Protein AF-A0A9Q5VBN7-F1 (afdb_monomer)

Mean predicted aligned error: 5.76 Å

pLDDT: mean 82.36, std 12.01, range [40.81, 92.81]

Sequence (76 aa):
MLITYNNTQVDFEKIQSLSIEKGKIIFQAKDGNKIIQLNRDNHEVADEIAEYIINCYKRGFKRLNLNNYITLEPIE

Structure (mmCIF, N/CA/C/O backbone):
data_AF-A0A9Q5VBN7-F1
#
_entry.id   AF-A0A9Q5VBN7-F1
#
loop_
_atom_site.group_PDB
_atom_site.id
_atom_site.type_symbol
_atom_site.label_atom_id
_atom_site.label_alt_id
_atom_site.label_comp_id
_atom_site.label_asym_id
_atom_site.label_entity_id
_atom_site.label_seq_id
_atom_site.pdbx_PDB_ins_code
_atom_site.Cartn_x
_atom_site.Cartn_y
_atom_site.Cartn_z
_atom_site.occupancy
_atom_site.B_iso_or_equiv
_atom_site.auth_seq_id
_atom_site.auth_comp_id
_atom_site.auth_asym_id
_atom_site.auth_atom_id
_atom_site.pdbx_PDB_model_num
ATOM 1 N N . MET A 1 1 ? -9.974 -0.144 1.927 1.00 91.94 1 MET A N 1
ATOM 2 C CA . MET A 1 1 ? -9.576 -0.347 0.511 1.00 91.94 1 MET A CA 1
ATOM 3 C C . MET A 1 1 ? -8.514 -1.430 0.464 1.00 91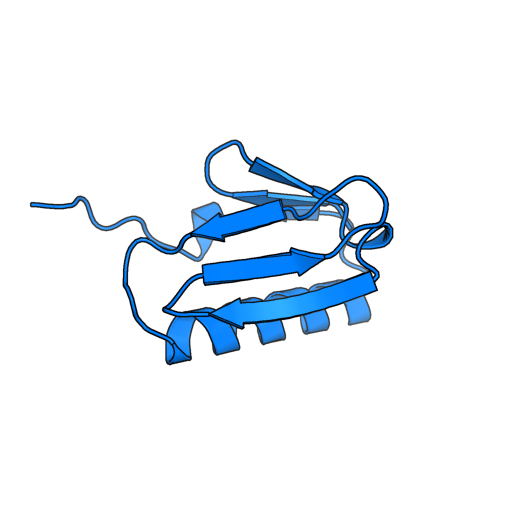.94 1 MET A C 1
ATOM 5 O O . MET A 1 1 ? -7.519 -1.307 1.164 1.00 91.94 1 MET A O 1
ATOM 9 N N . LEU A 1 2 ? -8.703 -2.472 -0.348 1.00 92.44 2 LEU A N 1
ATOM 10 C CA . LEU A 1 2 ? -7.744 -3.572 -0.476 1.00 92.44 2 LEU A CA 1
ATOM 11 C C . LEU A 1 2 ? -6.749 -3.295 -1.609 1.00 92.44 2 LEU A C 1
ATOM 13 O O . LEU A 1 2 ? -7.136 -3.261 -2.778 1.00 92.44 2 LEU A O 1
ATOM 17 N N . ILE A 1 3 ? -5.482 -3.109 -1.260 1.00 91.06 3 ILE A N 1
ATOM 18 C CA . ILE A 1 3 ? -4.374 -2.907 -2.195 1.00 91.06 3 ILE A CA 1
ATOM 19 C C . ILE A 1 3 ? -3.695 -4.252 -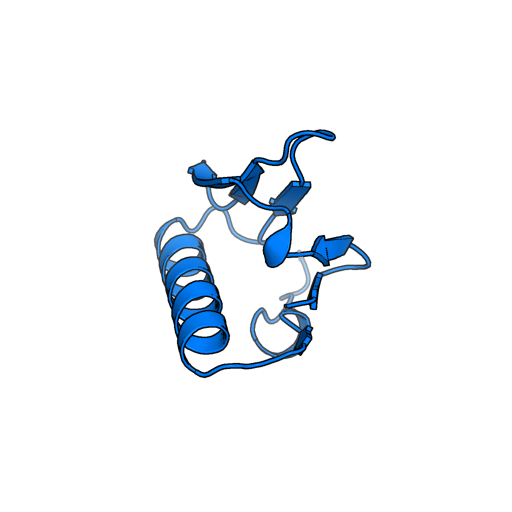2.440 1.00 91.06 3 ILE A C 1
ATOM 21 O O . ILE A 1 3 ? -3.457 -5.009 -1.502 1.00 91.06 3 ILE A O 1
ATOM 25 N N . THR A 1 4 ? -3.372 -4.545 -3.694 1.00 90.31 4 THR A N 1
ATOM 26 C CA . THR A 1 4 ? -2.685 -5.772 -4.108 1.00 90.31 4 THR A CA 1
ATOM 27 C C . THR A 1 4 ? -1.456 -5.443 -4.948 1.00 90.31 4 THR A C 1
ATOM 29 O O . THR A 1 4 ? -1.534 -4.625 -5.865 1.00 90.31 4 THR A O 1
ATOM 32 N N . TYR A 1 5 ? -0.323 -6.062 -4.616 1.00 86.25 5 TYR A N 1
ATOM 33 C CA . TYR A 1 5 ? 0.948 -5.921 -5.329 1.00 86.25 5 TYR A CA 1
ATOM 34 C C . TYR A 1 5 ? 1.842 -7.139 -5.068 1.00 86.25 5 TYR A C 1
ATOM 36 O O . TYR A 1 5 ? 2.038 -7.481 -3.908 1.00 86.25 5 TYR A O 1
ATOM 44 N N . ASN A 1 6 ? 2.372 -7.802 -6.101 1.00 81.50 6 ASN A N 1
ATOM 45 C CA . ASN A 1 6 ? 3.251 -8.981 -5.987 1.00 81.50 6 ASN A CA 1
ATOM 46 C C . ASN A 1 6 ? 2.825 -9.976 -4.887 1.00 81.50 6 ASN A C 1
ATOM 48 O O . ASN A 1 6 ? 3.567 -10.248 -3.945 1.00 81.50 6 ASN A O 1
ATOM 52 N N . ASN A 1 7 ? 1.585 -10.472 -4.966 1.00 82.12 7 ASN A N 1
ATOM 53 C CA . ASN A 1 7 ? 0.948 -11.370 -3.983 1.00 82.12 7 ASN A CA 1
ATOM 54 C C . ASN A 1 7 ? 0.803 -10.814 -2.552 1.00 82.12 7 ASN A C 1
ATOM 56 O O . ASN A 1 7 ? 0.213 -11.467 -1.692 1.00 82.12 7 ASN A O 1
ATOM 60 N N . THR A 1 8 ? 1.263 -9.593 -2.294 1.00 84.94 8 THR A N 1
ATOM 61 C CA . THR A 1 8 ? 1.031 -8.866 -1.051 1.00 84.94 8 THR A CA 1
ATOM 62 C C . THR A 1 8 ? -0.330 -8.197 -1.112 1.00 84.94 8 THR A C 1
ATOM 64 O O . THR A 1 8 ? -0.663 -7.506 -2.077 1.00 84.94 8 THR A O 1
ATOM 67 N N . GLN A 1 9 ? -1.116 -8.395 -0.060 1.00 89.50 9 GLN A N 1
ATOM 68 C CA . GLN A 1 9 ? -2.373 -7.692 0.145 1.00 89.50 9 GLN A CA 1
ATOM 69 C C . GLN A 1 9 ? -2.249 -6.771 1.353 1.00 89.50 9 GLN A C 1
ATOM 71 O O . GLN A 1 9 ? -1.803 -7.188 2.425 1.00 89.50 9 GLN A O 1
ATOM 76 N N . VAL A 1 10 ? -2.651 -5.518 1.171 1.00 89.44 10 VAL A N 1
ATOM 77 C CA . VAL A 1 10 ? -2.671 -4.499 2.217 1.00 89.44 10 VAL A CA 1
ATOM 78 C C . VAL A 1 10 ? -4.094 -3.987 2.346 1.00 89.44 10 VAL A C 1
ATOM 80 O O . VAL A 1 10 ? -4.662 -3.442 1.401 1.00 89.44 10 VAL A O 1
ATOM 83 N N . ASP A 1 11 ? -4.681 -4.168 3.523 1.00 90.56 11 ASP A N 1
ATOM 84 C CA . ASP A 1 11 ? -5.954 -3.541 3.853 1.00 90.56 11 ASP A CA 1
ATOM 85 C C . ASP A 1 11 ? -5.693 -2.120 4.354 1.00 90.56 11 ASP A C 1
ATOM 87 O O . ASP A 1 11 ? -5.307 -1.916 5.504 1.00 90.56 11 ASP A O 1
ATOM 91 N N . PHE A 1 12 ? -5.880 -1.142 3.467 1.00 88.94 12 PHE A N 1
ATOM 92 C CA . PHE A 1 12 ? -5.563 0.261 3.720 1.00 88.94 12 PHE A CA 1
ATOM 93 C C . PHE A 1 12 ? -6.381 0.864 4.871 1.00 88.94 12 PHE A C 1
ATOM 95 O O . PHE A 1 12 ? -5.937 1.814 5.499 1.00 88.94 12 PHE A O 1
ATOM 102 N N . GLU A 1 13 ? -7.550 0.300 5.196 1.00 88.38 13 GLU A N 1
ATOM 103 C CA . GLU A 1 13 ? -8.370 0.776 6.324 1.00 88.38 13 GLU A CA 1
ATOM 104 C C . GLU A 1 13 ? -7.768 0.426 7.688 1.00 88.38 13 GLU A C 1
ATOM 106 O O . GLU A 1 13 ? -8.079 1.068 8.689 1.00 88.38 13 GLU A O 1
ATOM 111 N N . LYS A 1 14 ? -6.883 -0.574 7.737 1.00 89.56 14 LYS A N 1
ATOM 112 C CA . LYS A 1 14 ? -6.170 -0.979 8.957 1.00 89.56 14 LYS A CA 1
ATOM 113 C C . LYS A 1 14 ? -4.836 -0.254 9.134 1.00 89.56 14 LYS A C 1
ATOM 115 O O . LYS A 1 14 ? -4.153 -0.467 10.138 1.00 89.56 14 LYS A O 1
ATOM 120 N N . ILE A 1 15 ? -4.456 0.573 8.163 1.00 89.62 15 ILE A N 1
ATOM 121 C CA . ILE A 1 15 ? -3.195 1.307 8.160 1.00 89.62 15 ILE A CA 1
ATOM 122 C C . ILE A 1 15 ? -3.357 2.594 8.961 1.00 89.62 15 ILE A C 1
ATOM 124 O O . ILE A 1 15 ? -4.301 3.355 8.771 1.00 89.62 15 ILE A O 1
ATOM 128 N N . GLN A 1 16 ? -2.420 2.825 9.873 1.00 89.38 16 GLN A N 1
ATOM 129 C CA . GLN A 1 16 ? -2.370 4.020 10.711 1.00 89.38 16 GLN A CA 1
ATOM 130 C C . GLN A 1 16 ? -1.556 5.130 10.049 1.00 89.38 16 GLN A C 1
ATOM 132 O O . GLN A 1 16 ? -1.904 6.304 10.150 1.00 89.38 16 GLN A O 1
ATOM 137 N N . SER A 1 17 ? -0.481 4.747 9.367 1.00 88.56 17 SER A N 1
ATOM 138 C CA . SER A 1 17 ? 0.461 5.664 8.733 1.00 88.56 17 SER A CA 1
ATOM 139 C C . SER A 1 17 ? 1.145 5.004 7.543 1.00 88.56 17 SER A C 1
ATOM 141 O O . SER A 1 17 ? 1.274 3.780 7.459 1.00 88.56 17 SER A O 1
ATOM 143 N N . LEU A 1 18 ? 1.584 5.845 6.614 1.00 88.38 18 LEU A N 1
ATOM 144 C CA . LEU A 1 18 ? 2.347 5.468 5.436 1.00 88.38 18 LEU A CA 1
ATOM 145 C C . LEU A 1 18 ? 3.662 6.247 5.455 1.00 88.38 18 LEU A C 1
ATOM 147 O O . LEU A 1 18 ? 3.651 7.454 5.692 1.00 88.38 18 LEU A O 1
ATOM 151 N N . SER A 1 19 ? 4.775 5.565 5.209 1.00 88.75 19 SER A N 1
ATOM 152 C CA . SER A 1 19 ? 6.091 6.181 5.027 1.00 88.75 19 SER A CA 1
ATOM 153 C C . SER A 1 19 ? 6.802 5.596 3.811 1.00 88.75 19 SER A C 1
ATOM 155 O O . SER A 1 19 ? 6.470 4.502 3.348 1.00 88.75 19 SER A O 1
ATOM 157 N N . ILE A 1 20 ? 7.775 6.336 3.285 1.00 86.81 20 ILE A N 1
ATOM 158 C CA . ILE A 1 20 ? 8.579 5.922 2.137 1.00 86.81 20 ILE A CA 1
ATOM 159 C C . ILE A 1 20 ? 10.046 5.888 2.544 1.00 86.81 20 ILE A C 1
ATOM 161 O O . ILE A 1 20 ? 10.590 6.869 3.044 1.00 86.81 20 ILE A O 1
ATOM 165 N N . GLU A 1 21 ? 10.699 4.753 2.314 1.00 86.00 21 GLU A N 1
ATOM 166 C CA . GLU A 1 21 ? 12.115 4.560 2.619 1.00 86.00 21 GLU A CA 1
ATOM 167 C C . GLU A 1 21 ? 12.803 3.815 1.477 1.00 86.00 21 GLU A C 1
ATOM 169 O O . GLU A 1 21 ? 12.462 2.671 1.192 1.00 86.00 21 GLU A O 1
ATOM 174 N N . LYS A 1 22 ? 13.801 4.443 0.837 1.00 80.94 22 LYS A N 1
ATOM 175 C CA . LYS A 1 22 ? 14.629 3.825 -0.223 1.00 80.94 22 LYS A CA 1
ATOM 176 C C . LYS A 1 22 ? 13.795 3.097 -1.299 1.00 80.94 22 LYS A C 1
ATOM 178 O O . LYS A 1 22 ? 13.993 1.913 -1.534 1.00 80.94 22 LYS A O 1
ATOM 183 N N . GLY A 1 23 ? 12.794 3.768 -1.878 1.00 78.81 23 GLY A N 1
ATOM 184 C CA . GLY A 1 23 ? 11.917 3.163 -2.896 1.00 78.81 23 GLY A CA 1
ATOM 185 C C . GLY A 1 23 ? 10.930 2.110 -2.362 1.00 78.81 23 GLY A C 1
ATOM 186 O O . GLY A 1 23 ? 10.296 1.398 -3.139 1.00 78.81 23 GLY A O 1
ATOM 187 N N . LYS A 1 24 ? 10.780 1.985 -1.038 1.00 85.75 24 LYS A N 1
ATOM 188 C CA . LYS A 1 24 ? 9.796 1.107 -0.393 1.00 85.75 24 LYS A CA 1
ATOM 189 C C . LYS A 1 24 ? 8.674 1.935 0.194 1.00 85.75 24 LYS A C 1
ATOM 191 O O . LYS A 1 24 ? 8.933 2.923 0.872 1.00 85.75 24 LYS A O 1
ATOM 196 N N . ILE A 1 25 ? 7.446 1.475 0.004 1.00 88.81 25 ILE A N 1
ATOM 197 C CA . ILE A 1 25 ? 6.266 2.025 0.664 1.00 88.81 25 ILE A CA 1
ATOM 198 C C . ILE A 1 25 ? 5.978 1.153 1.881 1.00 88.81 25 ILE A C 1
ATOM 200 O O . ILE A 1 25 ? 5.712 -0.047 1.760 1.00 88.81 25 ILE A O 1
ATOM 204 N N . ILE A 1 26 ? 6.057 1.752 3.060 1.00 90.69 26 ILE A N 1
ATOM 205 C CA . ILE A 1 26 ? 5.852 1.093 4.343 1.00 90.69 26 ILE A CA 1
ATOM 206 C C . ILE A 1 26 ? 4.486 1.516 4.875 1.00 90.69 26 ILE A C 1
ATOM 208 O O . ILE A 1 26 ? 4.247 2.677 5.193 1.00 90.69 26 ILE A O 1
ATOM 212 N N . PHE A 1 27 ? 3.589 0.546 4.996 1.00 91.25 27 PHE A N 1
ATOM 213 C CA . PHE A 1 27 ? 2.281 0.703 5.611 1.00 91.25 27 PHE A CA 1
ATOM 214 C C . PHE A 1 27 ? 2.365 0.221 7.052 1.00 91.25 27 PHE A C 1
ATOM 216 O O . PHE A 1 27 ? 2.565 -0.967 7.317 1.00 91.25 27 PHE A O 1
ATOM 223 N N . GLN A 1 28 ? 2.214 1.140 7.992 1.00 90.94 28 GLN A N 1
ATOM 224 C CA . GLN A 1 28 ? 2.275 0.838 9.413 1.00 90.94 28 GLN A CA 1
ATOM 225 C C . GLN A 1 28 ? 0.871 0.497 9.912 1.00 90.94 28 GLN A C 1
ATOM 227 O O . GLN A 1 28 ? -0.071 1.274 9.746 1.00 90.94 28 GLN A O 1
ATOM 232 N N . ALA A 1 29 ? 0.723 -0.683 10.507 1.00 88.12 29 ALA A N 1
ATOM 233 C CA . ALA A 1 29 ? -0.537 -1.176 11.049 1.00 88.12 29 ALA A CA 1
ATOM 234 C C . ALA A 1 29 ? -0.327 -1.709 12.466 1.00 88.12 29 ALA A C 1
ATOM 236 O O . ALA A 1 29 ? 0.781 -2.107 12.829 1.00 88.12 29 ALA A O 1
ATOM 237 N N . LYS A 1 30 ? -1.411 -1.784 13.248 1.00 83.31 30 LYS A N 1
ATOM 238 C CA . LYS A 1 30 ? -1.365 -2.324 14.619 1.00 83.31 30 LYS A CA 1
ATOM 239 C C . LYS A 1 30 ? -0.850 -3.763 14.682 1.00 83.31 30 LYS A C 1
ATOM 241 O O . LYS A 1 30 ? -0.146 -4.112 15.621 1.00 83.31 30 LYS A O 1
ATOM 246 N N . ASP A 1 31 ? -1.168 -4.560 13.665 1.00 84.81 31 ASP A N 1
ATOM 247 C CA . ASP A 1 31 ? -0.834 -5.989 13.604 1.00 84.81 31 ASP A CA 1
ATOM 248 C C . ASP A 1 31 ? 0.518 -6.254 12.912 1.00 84.81 31 ASP A C 1
ATOM 250 O O . ASP A 1 31 ? 0.838 -7.389 12.558 1.00 84.81 31 ASP A O 1
ATOM 254 N N . GLY A 1 32 ? 1.310 -5.200 12.690 1.00 84.06 32 GLY A N 1
ATOM 255 C CA . GLY A 1 32 ? 2.615 -5.259 12.044 1.00 84.06 32 GLY A CA 1
ATOM 256 C C . GLY A 1 32 ? 2.651 -4.567 10.684 1.00 84.06 32 GLY A C 1
ATOM 257 O O . GLY A 1 32 ? 1.658 -4.478 9.959 1.00 84.06 32 GLY A O 1
ATOM 258 N N . ASN A 1 33 ? 3.837 -4.076 10.331 1.00 87.62 33 ASN A N 1
ATOM 259 C CA . ASN A 1 33 ? 4.039 -3.310 9.109 1.00 87.62 33 ASN A CA 1
ATOM 260 C C . ASN A 1 33 ? 3.897 -4.198 7.865 1.00 87.62 33 ASN A C 1
ATOM 262 O O . ASN A 1 33 ? 4.366 -5.338 7.827 1.00 87.62 33 ASN A O 1
ATOM 266 N N . LYS A 1 34 ? 3.287 -3.648 6.815 1.00 88.31 34 LYS A N 1
ATOM 267 C CA . LYS A 1 34 ? 3.299 -4.210 5.463 1.00 88.31 34 LYS A CA 1
ATOM 268 C C . LYS A 1 34 ? 4.205 -3.361 4.593 1.00 88.31 34 LYS A C 1
ATOM 270 O O . LYS A 1 34 ? 4.172 -2.141 4.675 1.00 88.31 34 LYS A O 1
ATOM 275 N N . ILE A 1 35 ? 5.017 -4.005 3.767 1.00 86.62 35 ILE A N 1
ATOM 276 C CA . ILE A 1 35 ? 5.999 -3.317 2.932 1.00 86.62 35 ILE A CA 1
ATOM 277 C C . ILE A 1 35 ? 5.723 -3.688 1.483 1.00 86.62 35 ILE A C 1
ATOM 279 O O . ILE A 1 35 ? 5.640 -4.867 1.146 1.00 86.62 35 ILE A O 1
ATOM 283 N N . ILE A 1 36 ? 5.589 -2.672 0.640 1.00 85.62 36 ILE A N 1
ATOM 284 C CA . ILE A 1 36 ? 5.604 -2.799 -0.811 1.00 85.62 36 ILE A CA 1
ATOM 285 C C . ILE A 1 36 ? 6.977 -2.323 -1.274 1.00 85.62 36 ILE A C 1
ATOM 287 O O . ILE A 1 36 ? 7.315 -1.149 -1.130 1.00 85.62 36 ILE A O 1
ATOM 291 N N . GLN A 1 37 ? 7.783 -3.248 -1.789 1.00 80.44 37 GLN A N 1
ATOM 292 C CA . GLN A 1 37 ? 9.071 -2.922 -2.389 1.00 80.44 37 GLN A CA 1
ATOM 293 C C . GLN A 1 37 ? 8.906 -2.744 -3.896 1.00 80.44 37 GLN A C 1
ATOM 295 O O . GLN A 1 37 ? 8.450 -3.653 -4.593 1.00 80.44 37 GLN A O 1
ATOM 300 N N . LEU A 1 38 ? 9.280 -1.570 -4.392 1.00 76.00 38 LEU A N 1
ATOM 301 C CA . LEU A 1 38 ? 9.329 -1.301 -5.821 1.00 76.00 38 LEU A CA 1
ATOM 302 C C . LEU A 1 38 ? 10.626 -1.880 -6.397 1.00 76.00 38 LEU A C 1
ATOM 304 O O . LEU A 1 38 ? 11.642 -1.940 -5.706 1.00 76.00 38 LEU A O 1
ATOM 308 N N . ASN A 1 39 ? 10.598 -2.313 -7.660 1.00 67.56 39 ASN A N 1
ATOM 309 C CA . ASN A 1 39 ? 11.776 -2.889 -8.327 1.00 67.56 39 ASN A CA 1
ATOM 310 C C . ASN A 1 39 ? 12.926 -1.887 -8.512 1.00 67.56 39 ASN A C 1
ATOM 312 O O . ASN A 1 39 ? 14.049 -2.295 -8.792 1.00 67.56 39 ASN A O 1
ATOM 316 N N . ARG A 1 40 ? 12.660 -0.585 -8.378 1.00 64.44 40 ARG A N 1
ATOM 317 C CA . ARG A 1 40 ? 13.669 0.470 -8.467 1.00 64.44 40 ARG A CA 1
ATOM 318 C C . ARG A 1 40 ? 13.749 1.190 -7.126 1.00 64.44 40 ARG A C 1
ATOM 320 O O . ARG A 1 40 ? 12.710 1.547 -6.573 1.00 64.44 40 ARG A O 1
ATOM 327 N N . ASP A 1 41 ? 14.964 1.499 -6.673 1.00 64.94 41 ASP A N 1
ATOM 328 C CA . ASP A 1 41 ? 15.242 2.424 -5.557 1.00 64.94 41 ASP A CA 1
ATOM 329 C C . ASP A 1 41 ? 14.896 3.885 -5.935 1.00 64.94 41 ASP A C 1
ATOM 331 O O . ASP A 1 41 ? 15.600 4.830 -5.585 1.00 64.94 41 ASP A O 1
ATOM 335 N N . ASN A 1 42 ? 13.820 4.092 -6.699 1.00 68.69 42 ASN A N 1
ATOM 336 C CA . ASN A 1 42 ? 13.400 5.403 -7.155 1.00 68.69 42 ASN A CA 1
ATOM 337 C C . ASN A 1 42 ? 12.365 5.975 -6.179 1.00 68.69 42 ASN A C 1
ATOM 339 O O . ASN A 1 42 ? 11.212 5.540 -6.147 1.00 68.69 42 ASN A O 1
ATOM 343 N N . HIS A 1 43 ? 12.809 6.930 -5.361 1.00 75.50 43 HIS A N 1
ATOM 344 C CA . HIS A 1 43 ? 11.987 7.588 -4.346 1.00 75.50 43 HIS A CA 1
ATOM 345 C C . HIS A 1 43 ? 10.791 8.324 -4.965 1.00 75.50 43 HIS A C 1
ATOM 347 O O . HIS A 1 43 ? 9.690 8.213 -4.440 1.00 75.50 43 HIS A O 1
A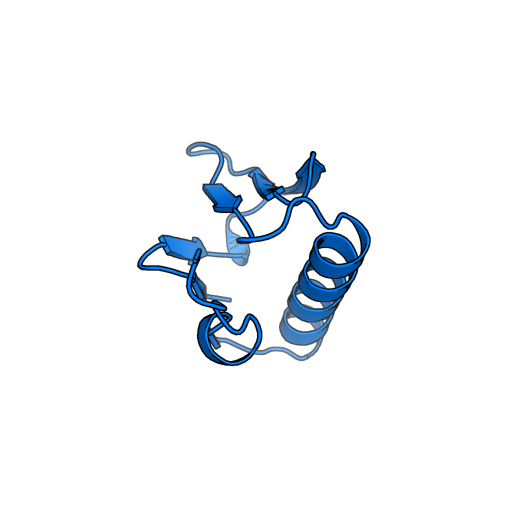TOM 353 N N . GLU A 1 44 ? 10.981 8.973 -6.119 1.00 78.81 44 GLU A N 1
ATOM 354 C CA . GLU A 1 44 ? 9.921 9.726 -6.807 1.00 78.81 44 GLU A CA 1
ATOM 355 C C . GLU A 1 44 ? 8.750 8.821 -7.204 1.00 78.81 44 GLU A C 1
ATOM 357 O O . GLU A 1 44 ? 7.589 9.148 -6.980 1.00 78.81 44 GLU A O 1
ATOM 362 N N . VAL A 1 45 ? 9.047 7.620 -7.709 1.00 81.25 45 VAL A N 1
ATOM 363 C CA . VAL A 1 45 ? 8.012 6.644 -8.083 1.00 81.25 45 VAL A CA 1
ATOM 364 C C . VAL A 1 45 ? 7.259 6.146 -6.846 1.00 81.25 45 VAL A C 1
ATOM 366 O O . VAL A 1 45 ? 6.050 5.926 -6.900 1.00 81.25 45 VAL A O 1
ATOM 369 N N . ALA A 1 46 ? 7.948 5.975 -5.713 1.00 83.19 46 ALA A N 1
ATOM 370 C CA . ALA A 1 46 ? 7.297 5.596 -4.462 1.00 83.19 46 ALA A CA 1
ATOM 371 C C . ALA A 1 46 ? 6.349 6.685 -3.944 1.00 83.19 46 ALA A C 1
ATOM 373 O O . ALA A 1 46 ? 5.250 6.346 -3.495 1.00 83.19 46 ALA A O 1
ATOM 374 N N . ASP A 1 47 ? 6.743 7.956 -4.055 1.00 84.81 47 ASP A N 1
ATOM 375 C CA . ASP A 1 47 ? 5.893 9.104 -3.725 1.00 84.81 47 ASP A CA 1
ATOM 376 C C . ASP A 1 47 ? 4.652 9.153 -4.622 1.00 84.81 47 ASP A C 1
ATOM 378 O O . ASP A 1 47 ? 3.529 9.183 -4.114 1.00 84.81 47 ASP A O 1
ATOM 382 N N . GLU A 1 48 ? 4.818 9.053 -5.943 1.00 86.81 48 GLU A N 1
ATOM 383 C CA . GLU A 1 48 ? 3.696 9.058 -6.892 1.00 86.81 48 GLU A CA 1
ATOM 384 C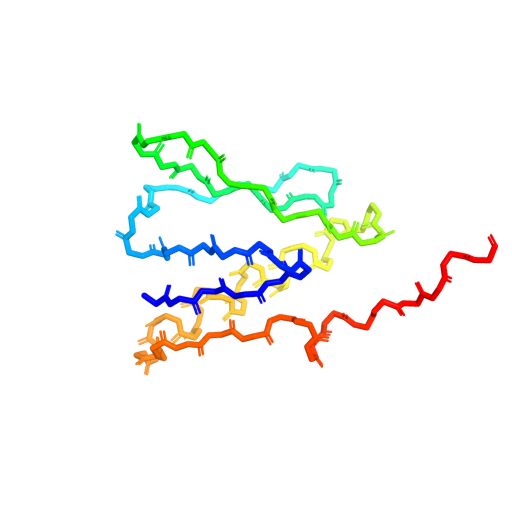 C . GLU A 1 48 ? 2.694 7.929 -6.611 1.00 86.81 48 GLU A C 1
ATOM 386 O O . GLU A 1 48 ? 1.476 8.135 -6.620 1.00 86.81 48 GLU A O 1
ATOM 391 N N . ILE A 1 49 ? 3.187 6.723 -6.315 1.00 86.94 49 ILE A N 1
ATOM 392 C CA . ILE A 1 49 ? 2.329 5.581 -5.983 1.00 86.94 49 ILE A CA 1
ATOM 393 C C . ILE A 1 49 ? 1.611 5.814 -4.651 1.00 86.94 49 ILE A C 1
ATOM 395 O O . ILE A 1 49 ? 0.422 5.501 -4.540 1.00 86.94 49 ILE A O 1
ATOM 399 N N . ALA A 1 50 ? 2.287 6.361 -3.639 1.00 88.12 50 ALA A N 1
ATOM 400 C CA . ALA A 1 50 ? 1.660 6.679 -2.360 1.00 88.12 50 ALA A CA 1
ATOM 401 C C . ALA A 1 50 ? 0.550 7.728 -2.517 1.00 88.12 50 ALA A C 1
ATOM 403 O O . ALA A 1 50 ? -0.562 7.531 -2.014 1.00 88.12 50 ALA A O 1
ATOM 404 N N . GLU A 1 51 ? 0.800 8.797 -3.274 1.00 89.50 51 GLU A N 1
ATOM 405 C CA . GLU A 1 51 ? -0.215 9.796 -3.607 1.00 89.50 51 GLU A CA 1
ATOM 406 C C . GLU A 1 51 ? -1.385 9.180 -4.378 1.00 89.50 51 GLU A C 1
ATOM 408 O O . GLU A 1 51 ? -2.554 9.444 -4.071 1.00 89.50 51 GLU A O 1
ATOM 413 N N . TYR A 1 52 ? -1.097 8.308 -5.345 1.00 89.38 52 TYR A N 1
ATOM 414 C CA . TYR A 1 52 ? -2.115 7.604 -6.113 1.00 89.38 52 TYR A CA 1
ATOM 415 C C . TYR A 1 52 ? -3.007 6.726 -5.223 1.00 89.38 52 TYR A C 1
ATOM 417 O O . TYR A 1 52 ? -4.237 6.768 -5.348 1.00 89.38 52 TYR A O 1
ATOM 425 N N . ILE A 1 53 ? -2.419 5.989 -4.275 1.00 89.25 53 ILE A N 1
ATOM 426 C CA . ILE A 1 53 ? -3.146 5.192 -3.277 1.00 89.25 53 ILE A CA 1
ATOM 427 C C . ILE A 1 53 ? -4.077 6.090 -2.454 1.00 89.25 53 ILE A C 1
ATOM 429 O O . ILE A 1 53 ? -5.271 5.799 -2.334 1.00 89.25 53 ILE A O 1
ATOM 433 N N . ILE A 1 54 ? -3.560 7.200 -1.918 1.00 89.69 54 ILE A N 1
ATOM 434 C CA . ILE A 1 54 ? -4.338 8.143 -1.102 1.00 89.69 54 ILE A CA 1
ATOM 435 C C . ILE A 1 54 ? -5.502 8.727 -1.912 1.00 89.69 54 ILE A C 1
ATOM 437 O O . ILE A 1 54 ? -6.630 8.809 -1.419 1.00 89.69 54 ILE A O 1
ATOM 441 N N . ASN A 1 55 ? -5.260 9.102 -3.167 1.00 91.38 55 ASN A N 1
ATOM 442 C CA . ASN A 1 55 ? -6.280 9.654 -4.052 1.00 91.38 55 ASN A CA 1
ATOM 443 C C . ASN A 1 55 ? -7.370 8.630 -4.392 1.00 91.38 55 ASN A C 1
ATOM 445 O O . ASN A 1 55 ? -8.557 8.965 -4.351 1.00 91.38 55 ASN A O 1
ATOM 449 N N . CYS A 1 56 ? -7.003 7.377 -4.669 1.00 90.38 56 CYS A N 1
ATOM 450 C CA . CYS A 1 56 ? -7.965 6.294 -4.877 1.00 90.38 56 CYS A CA 1
ATOM 451 C C . CYS A 1 56 ? -8.824 6.067 -3.628 1.00 90.38 56 CYS A C 1
ATOM 453 O O . CYS A 1 56 ? -10.049 5.965 -3.728 1.00 90.38 56 CYS A O 1
ATOM 455 N N . TYR A 1 57 ? -8.205 6.071 -2.445 1.00 90.00 57 TYR A N 1
ATOM 456 C CA . TYR A 1 57 ? -8.927 5.939 -1.184 1.00 90.00 57 TYR A CA 1
ATOM 457 C C . TYR A 1 57 ? -9.930 7.082 -0.970 1.00 90.00 57 TYR A C 1
ATOM 459 O O . TYR A 1 57 ? -11.109 6.825 -0.731 1.00 90.00 57 TYR A O 1
ATOM 467 N N . LYS A 1 58 ? -9.503 8.340 -1.151 1.00 90.88 58 LYS A N 1
ATOM 468 C CA . LYS A 1 58 ? -10.376 9.527 -1.045 1.00 90.88 58 LYS A CA 1
ATOM 469 C C . LYS A 1 58 ? -11.550 9.496 -2.027 1.00 90.88 58 LYS A C 1
ATOM 471 O O . LYS A 1 58 ? -12.626 9.991 -1.710 1.00 90.88 58 LYS A O 1
ATOM 476 N N . ARG A 1 59 ? -11.360 8.905 -3.209 1.00 92.81 59 ARG A N 1
ATOM 477 C CA . ARG A 1 59 ? -12.410 8.722 -4.225 1.00 92.81 59 ARG A CA 1
ATOM 478 C C . ARG A 1 59 ? -13.350 7.543 -3.935 1.00 92.81 59 ARG A C 1
ATOM 480 O O . ARG A 1 59 ? -14.285 7.327 -4.698 1.00 92.81 59 ARG A O 1
ATOM 487 N N . GLY A 1 60 ? -13.121 6.780 -2.864 1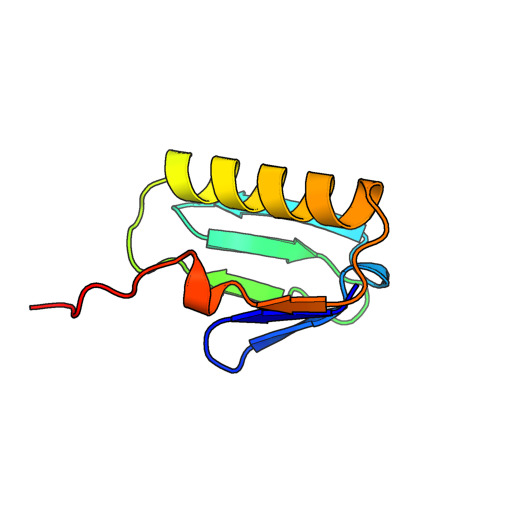.00 91.75 60 GLY A N 1
ATOM 488 C CA . GLY A 1 60 ? -13.976 5.660 -2.458 1.00 91.75 60 GLY A CA 1
ATOM 489 C C . GLY A 1 60 ? -13.690 4.344 -3.187 1.00 91.75 60 GLY A C 1
ATOM 490 O O . GLY A 1 60 ? -14.548 3.456 -3.218 1.00 91.75 60 GLY A O 1
ATOM 491 N N . PHE A 1 61 ? -12.503 4.187 -3.781 1.00 90.94 61 PHE A N 1
ATOM 492 C CA . PHE A 1 61 ? -12.118 2.925 -4.410 1.00 90.94 61 PHE A CA 1
ATOM 493 C C . PHE A 1 61 ? -12.030 1.815 -3.361 1.00 90.94 61 PHE A C 1
ATOM 495 O O . PHE A 1 61 ? -11.417 1.959 -2.304 1.00 90.94 61 PHE A O 1
ATOM 502 N N . LYS A 1 62 ? -12.632 0.663 -3.669 1.00 90.88 62 LYS A N 1
ATOM 503 C CA . LYS A 1 62 ? -12.630 -0.494 -2.762 1.00 90.88 62 LYS A CA 1
ATOM 504 C C . LYS A 1 62 ? -11.421 -1.400 -2.959 1.00 90.88 62 LYS A C 1
ATOM 506 O O . LYS A 1 62 ? -10.990 -2.046 -2.006 1.00 90.88 62 LYS A O 1
ATOM 511 N N . ARG A 1 63 ? -10.894 -1.469 -4.183 1.00 90.94 63 ARG A N 1
ATOM 512 C CA . ARG A 1 63 ? -9.785 -2.346 -4.573 1.00 90.94 63 ARG A CA 1
ATOM 513 C C 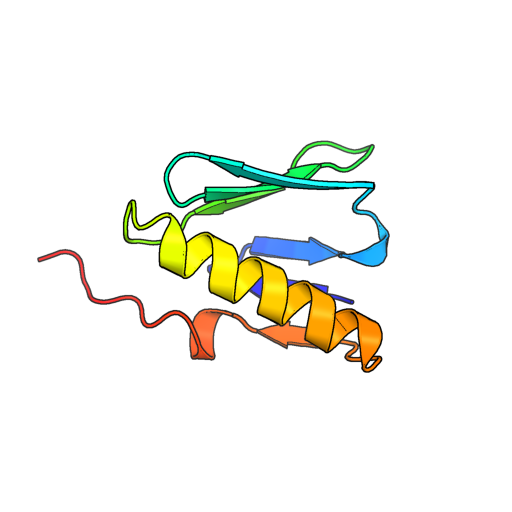. ARG A 1 63 ? -8.807 -1.588 -5.455 1.00 90.94 63 ARG A C 1
ATOM 515 O O . ARG A 1 63 ? -9.237 -0.846 -6.334 1.00 90.94 63 ARG A O 1
ATOM 522 N N . LEU A 1 64 ? -7.522 -1.825 -5.232 1.00 89.56 64 LEU A N 1
ATOM 523 C CA . LEU A 1 64 ? -6.433 -1.254 -6.007 1.00 89.56 64 LEU A CA 1
ATOM 524 C C . LEU A 1 64 ? -5.433 -2.359 -6.353 1.00 89.56 64 LEU A C 1
ATOM 526 O O . LEU A 1 64 ? -4.935 -3.046 -5.463 1.00 89.56 64 LEU A O 1
ATOM 530 N N . ASN A 1 65 ? -5.155 -2.557 -7.638 1.00 88.50 65 ASN A N 1
ATOM 531 C CA . ASN A 1 65 ? -4.140 -3.503 -8.096 1.00 88.50 65 ASN A CA 1
ATOM 532 C C . ASN A 1 65 ? -2.970 -2.724 -8.684 1.00 88.50 65 ASN A C 1
ATOM 534 O O . ASN A 1 65 ? -3.076 -2.183 -9.782 1.00 88.50 65 ASN A O 1
ATOM 538 N N . LEU A 1 66 ? -1.873 -2.661 -7.935 1.00 84.56 66 LEU A N 1
ATOM 539 C CA . LEU A 1 66 ? -0.689 -1.902 -8.316 1.00 84.56 66 LEU A CA 1
ATOM 540 C C . LEU A 1 66 ? 0.179 -2.642 -9.342 1.00 84.56 66 LEU A C 1
ATOM 542 O O . LEU A 1 66 ? 0.979 -1.994 -10.006 1.00 84.56 66 LEU A O 1
ATOM 546 N N . ASN A 1 67 ? -0.014 -3.952 -9.550 1.00 81.38 67 ASN A N 1
ATOM 547 C CA . ASN A 1 67 ? 0.729 -4.708 -10.572 1.00 81.38 67 ASN A CA 1
ATOM 548 C C . ASN A 1 67 ? 0.480 -4.183 -11.995 1.00 81.38 67 ASN A C 1
ATOM 550 O O . ASN A 1 67 ? 1.316 -4.360 -12.870 1.00 81.38 67 ASN A O 1
ATOM 554 N N . ASN A 1 68 ? -0.668 -3.542 -12.230 1.00 69.12 68 ASN A N 1
ATOM 555 C CA . ASN A 1 68 ? -1.003 -2.965 -13.533 1.00 69.12 68 ASN A CA 1
ATOM 556 C C . ASN A 1 68 ? -0.328 -1.608 -13.781 1.00 69.12 68 ASN A C 1
ATOM 558 O O . ASN A 1 68 ? -0.288 -1.153 -14.918 1.00 69.12 68 ASN A O 1
ATOM 562 N N . TYR A 1 69 ? 0.136 -0.945 -12.720 1.00 65.75 69 TYR A N 1
ATOM 563 C CA . TYR A 1 69 ? 0.685 0.413 -12.770 1.00 65.75 69 TYR A CA 1
ATOM 564 C C . TYR A 1 69 ? 2.198 0.427 -12.588 1.00 65.75 69 TYR A C 1
ATOM 566 O O . TYR A 1 69 ? 2.889 1.272 -13.142 1.00 65.75 69 TYR A O 1
ATOM 574 N N . ILE A 1 70 ? 2.711 -0.530 -11.823 1.00 69.75 70 ILE A N 1
ATOM 575 C CA . ILE A 1 70 ? 4.130 -0.717 -11.583 1.00 69.75 70 ILE A CA 1
ATOM 576 C C . ILE A 1 70 ? 4.566 -1.819 -12.540 1.00 69.75 70 ILE A C 1
ATOM 578 O O . ILE A 1 70 ? 4.506 -3.003 -12.207 1.00 69.75 70 ILE A O 1
ATOM 582 N N . THR A 1 71 ? 4.943 -1.444 -13.763 1.00 59.44 71 THR A N 1
ATOM 583 C CA . THR A 1 71 ? 5.577 -2.383 -14.691 1.00 59.44 71 THR A CA 1
ATOM 584 C C . THR A 1 71 ? 6.849 -2.907 -14.041 1.00 59.44 71 THR A C 1
ATOM 586 O O . THR A 1 71 ? 7.813 -2.168 -13.839 1.00 59.44 71 THR A O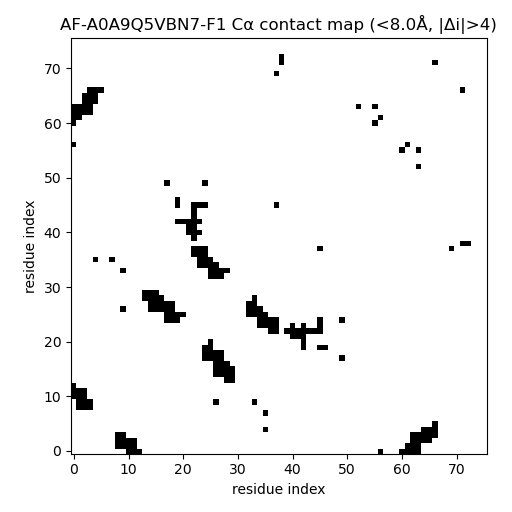 1
ATOM 589 N N . LEU A 1 72 ? 6.833 -4.194 -13.695 1.00 54.22 72 LEU A N 1
ATOM 590 C CA . LEU A 1 72 ? 8.037 -4.952 -13.409 1.00 54.22 72 LEU A CA 1
ATOM 591 C C . LEU A 1 72 ? 8.807 -5.009 -14.727 1.00 54.22 72 LEU A C 1
ATOM 593 O O . LEU A 1 72 ? 8.527 -5.857 -15.573 1.00 54.22 72 LEU A O 1
ATOM 597 N N . GLU A 1 73 ? 9.743 -4.092 -14.945 1.00 50.34 73 GLU A N 1
ATOM 598 C CA . GLU A 1 73 ? 10.813 -4.442 -15.868 1.00 50.34 73 GLU A CA 1
ATOM 599 C C . GLU A 1 73 ? 11.528 -5.667 -15.280 1.00 50.34 73 GLU A C 1
ATOM 601 O O . GLU A 1 73 ? 11.764 -5.705 -14.060 1.00 50.34 73 GLU A O 1
ATOM 606 N N . PRO A 1 74 ? 11.801 -6.697 -16.098 1.00 43.44 74 PRO A N 1
ATOM 607 C CA . PRO A 1 74 ? 12.644 -7.790 -15.663 1.00 43.44 74 PRO A CA 1
ATOM 608 C C . PRO A 1 74 ? 13.986 -7.205 -15.225 1.00 43.44 74 PRO A C 1
ATOM 610 O O . PRO A 1 74 ? 14.529 -6.321 -15.883 1.00 43.44 74 PRO A O 1
ATOM 613 N N . ILE A 1 75 ? 14.498 -7.690 -14.099 1.00 47.19 75 ILE A N 1
ATOM 614 C CA . ILE A 1 75 ? 15.898 -7.484 -13.742 1.00 47.19 75 ILE A CA 1
ATOM 615 C C . ILE A 1 75 ? 16.692 -8.253 -14.810 1.00 47.19 75 ILE A C 1
ATOM 617 O O . ILE A 1 75 ? 16.570 -9.479 -14.857 1.00 47.19 75 ILE A O 1
ATOM 621 N N . GLU A 1 76 ? 17.385 -7.545 -15.707 1.00 40.81 76 GLU A N 1
ATOM 622 C CA . GLU A 1 76 ? 18.392 -8.143 -16.605 1.00 40.81 76 GLU A CA 1
ATOM 623 C C . GLU A 1 76 ? 19.578 -8.704 -15.811 1.00 40.81 76 GLU A C 1
ATOM 625 O O . GLU A 1 76 ? 19.998 -8.057 -14.819 1.00 40.81 76 GLU A O 1
#

Radius of gyration: 11.88 Å; Cα contacts (8 Å, |Δi|>4): 111; ch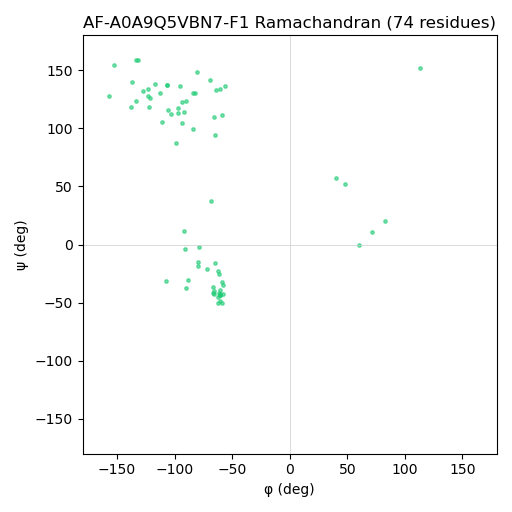ains: 1; bounding box: 32×21×31 Å

Secondary structure (DSSP, 8-state):
-EEEETTEEEEGGGEEEEEEETTEEEEEETT--EEEE-SS--HHHHHHHHHHHHHHHHTT-SEEEGGGTS------

Foldseek 3Di:
DWEDDPNDIDDLVQFPDWDDDQQKIWGQGPVGIDIDHAPHSDRVVSVVVVVVVVVCVVVPNPYHYCCVVRPPDDDD

Nearest PDB structures (foldseek):
  3qij-assembly1_A  TM=6.339E-01  e=1.715E-01  Homo sapiens
  4dx9-assembly26_y  TM=7.541E-01  e=6.973E-01  Homo sapiens
  5mv9-assembly1_A  TM=5.334E-01  e=8.521E-01  Homo sapiens
  7qwv-assembly1_A  TM=4.737E-01  e=2.030E+00  Mus musculus

Solvent-accessible surface area (ba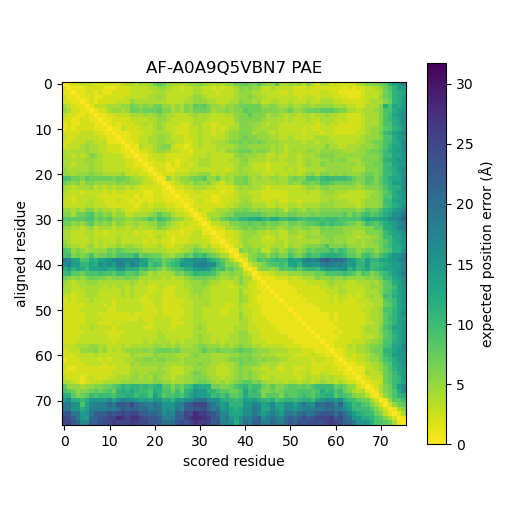ckbone atoms only — not comparable to full-atom values): 4509 Å² total; per-residue (Å²): 62,41,35,36,43,92,94,43,75,44,59,55,76,60,43,78,47,77,51,77,55,83,13,22,41,38,36,37,30,92,92,52,71,46,74,49,76,52,100,49,75,42,52,68,61,38,49,54,50,51,53,48,52,53,51,40,50,76,71,66,44,61,68,46,66,46,59,83,72,53,76,77,70,79,86,127

Organism: Piscirickettsia salmonis (NCBI:txid1238)